Protein AF-A0A2V8KSZ9-F1 (afdb_monomer_lite)

Sequence (151 aa):
MDPINDILVIGLNSNFGSDEPITVEDTESLEKGAILIFNRTDSGNVKPRGVIRGPKSGIIRINQMQLYPQKKLIVGAMPGVIDSMEPDSAFLGVWSYDDNGDIPPKWKIPANDRTKLKKPFGVVLNPKNKEVIISDMRNQGVLVFSVPEVF

Foldseek 3Di:
DDPVQQKDKDWDALCVPHPDFDDPVPPVSQFRIWIFMDGNPDDDDDHGPAIETGDQQLGHDFQDWDADVVQQKIWTFRQDGDPDQFDQSGWIAMDGSPDHYHHYGPDIGTCDPVQVAGGWHDWDADVVQQWIWTDHPNVNDIGIDRDNVVD

Secondary structure (DSSP, 8-state):
-BTTTTEEEEEE-TTTT-SS---TT-TTTTT--EEEEEETT--SSPPPSEEEESGGGT-S--SEEEEEGGGTEEEEEE---SS-SS-TT-EEEEEETT--BS---SEEEESSTTT---SEEEEEEETTTTEEEEEETTTTEEEEEE-TTT-

Structure (mmCIF, N/CA/C/O backbone):
data_AF-A0A2V8KSZ9-F1
#
_entry.id   AF-A0A2V8KSZ9-F1
#
loop_
_atom_site.group_PDB
_atom_site.id
_atom_site.type_symbol
_atom_site.label_atom_id
_atom_site.label_alt_id
_atom_site.label_comp_id
_atom_site.label_asym_id
_atom_site.label_entity_id
_atom_site.label_seq_id
_atom_site.pdbx_PDB_ins_code
_atom_site.Cartn_x
_atom_site.Cartn_y
_atom_site.Cartn_z
_atom_site.occupancy
_atom_site.B_iso_or_equiv
_atom_site.auth_seq_id
_atom_site.auth_comp_id
_atom_site.auth_asym_id
_atom_site.auth_atom_id
_atom_site.pdbx_PDB_model_num
ATOM 1 N N . MET A 1 1 ? 1.531 0.888 13.132 1.00 87.12 1 MET A N 1
ATOM 2 C CA . MET A 1 1 ? 0.508 0.739 14.192 1.00 87.12 1 MET A CA 1
ATOM 3 C C . MET A 1 1 ? -0.339 1.998 14.205 1.00 87.12 1 MET A C 1
ATOM 5 O O . MET A 1 1 ? 0.214 3.063 13.961 1.00 87.12 1 MET A O 1
ATOM 9 N N . ASP A 1 2 ? -1.638 1.873 14.462 1.00 93.94 2 ASP A N 1
ATOM 10 C CA . ASP A 1 2 ? -2.568 2.996 14.592 1.00 93.94 2 ASP A CA 1
ATOM 11 C C . ASP A 1 2 ? -3.278 2.930 15.960 1.00 93.94 2 ASP A C 1
ATOM 13 O O . ASP A 1 2 ? -4.062 2.005 16.187 1.00 93.94 2 ASP A O 1
ATOM 17 N N . PRO A 1 3 ? -3.004 3.872 16.882 1.00 91.00 3 PRO A N 1
ATOM 18 C CA . PRO A 1 3 ? -3.635 3.897 18.197 1.00 91.00 3 PRO A CA 1
ATOM 19 C C . PRO A 1 3 ? -5.067 4.450 18.183 1.00 91.00 3 PRO A C 1
ATOM 21 O O . PRO A 1 3 ? -5.777 4.254 19.158 1.00 91.00 3 PRO A O 1
ATOM 24 N N . ILE A 1 4 ? -5.498 5.145 17.122 1.00 94.88 4 ILE A N 1
ATOM 25 C CA . ILE A 1 4 ? -6.837 5.755 17.042 1.00 94.88 4 ILE A CA 1
ATOM 26 C C . ILE A 1 4 ? -7.882 4.691 16.711 1.00 94.88 4 ILE A C 1
ATOM 28 O O . ILE A 1 4 ? -8.963 4.676 17.288 1.00 94.88 4 ILE A O 1
ATOM 32 N N . ASN A 1 5 ? -7.552 3.798 15.777 1.00 96.12 5 ASN A N 1
ATOM 33 C CA . ASN A 1 5 ? -8.435 2.709 15.360 1.00 96.12 5 ASN A CA 1
ATOM 34 C C . ASN A 1 5 ? -8.096 1.370 16.037 1.00 96.12 5 ASN A C 1
ATOM 36 O O . ASN A 1 5 ? -8.667 0.349 15.664 1.00 96.12 5 ASN A O 1
ATOM 40 N N . ASP A 1 6 ? -7.154 1.368 16.988 1.00 95.69 6 ASP A N 1
ATOM 41 C CA . ASP A 1 6 ? -6.653 0.182 17.691 1.00 95.69 6 ASP A CA 1
ATOM 42 C C . ASP A 1 6 ? -6.269 -0.975 16.764 1.00 95.69 6 ASP A C 1
ATOM 44 O O . ASP A 1 6 ? -6.604 -2.135 17.012 1.00 95.69 6 ASP A O 1
ATOM 48 N N . ILE A 1 7 ? -5.493 -0.680 15.715 1.00 96.44 7 ILE A N 1
ATOM 49 C CA . ILE A 1 7 ? -4.990 -1.712 14.805 1.00 96.44 7 ILE A CA 1
ATOM 50 C C . ILE A 1 7 ? -3.466 -1.786 14.718 1.00 96.44 7 ILE A C 1
ATOM 52 O O . ILE A 1 7 ? -2.719 -0.804 14.839 1.00 96.44 7 ILE A O 1
ATOM 56 N N . LEU A 1 8 ? -3.006 -2.994 14.418 1.00 96.38 8 LEU A N 1
ATOM 57 C CA . LEU A 1 8 ? -1.649 -3.301 14.006 1.00 96.38 8 LEU A CA 1
ATOM 58 C C . LEU A 1 8 ? -1.693 -3.898 12.600 1.00 96.38 8 LEU A C 1
ATOM 60 O O . LEU A 1 8 ? -2.446 -4.829 12.333 1.00 96.38 8 LEU A O 1
ATOM 64 N N . VAL A 1 9 ? -0.872 -3.354 11.706 1.00 97.44 9 VAL A N 1
ATOM 65 C CA . VAL A 1 9 ? -0.752 -3.820 10.324 1.00 97.44 9 VAL A CA 1
ATOM 66 C C . VAL A 1 9 ? 0.653 -4.360 10.126 1.00 97.44 9 VAL A C 1
ATOM 68 O O . VAL A 1 9 ? 1.621 -3.666 10.445 1.00 97.44 9 VAL A O 1
ATOM 71 N N . ILE A 1 10 ? 0.749 -5.578 9.604 1.00 95.62 10 ILE A N 1
ATOM 72 C CA . ILE A 1 10 ? 1.999 -6.292 9.351 1.00 95.62 10 ILE A CA 1
ATOM 73 C C . ILE A 1 10 ? 2.073 -6.635 7.867 1.00 95.62 10 ILE A C 1
ATOM 75 O O . ILE A 1 10 ? 1.103 -7.117 7.289 1.00 95.62 10 ILE A O 1
ATOM 79 N N . GLY A 1 11 ? 3.225 -6.378 7.254 1.00 93.75 11 GLY A N 1
ATOM 80 C CA . GLY A 1 11 ? 3.509 -6.787 5.884 1.00 93.75 11 GLY A CA 1
ATOM 81 C C . GLY A 1 11 ? 4.282 -8.098 5.881 1.00 93.75 11 GLY A C 1
ATOM 82 O O . GLY A 1 11 ? 5.235 -8.250 6.642 1.00 93.75 11 GLY A O 1
ATOM 83 N N . LEU A 1 12 ? 3.878 -9.027 5.024 1.00 90.44 12 LEU A N 1
ATOM 84 C CA . LEU A 1 12 ? 4.570 -10.280 4.760 1.00 90.44 12 LEU A CA 1
ATOM 85 C C . LEU A 1 12 ? 5.013 -10.304 3.302 1.00 90.44 12 LEU A C 1
ATOM 87 O O . LEU A 1 12 ? 4.223 -10.043 2.394 1.00 90.44 12 LEU A O 1
ATOM 91 N N . ASN A 1 13 ? 6.282 -10.630 3.090 1.00 88.44 13 ASN A N 1
ATOM 92 C CA . ASN A 1 13 ? 6.842 -10.820 1.760 1.00 88.44 13 ASN A CA 1
ATOM 93 C C . ASN A 1 13 ? 6.598 -12.256 1.289 1.00 88.44 13 ASN A C 1
ATOM 95 O O . ASN A 1 13 ? 6.487 -13.173 2.098 1.00 88.44 13 ASN A O 1
ATOM 99 N N . SER A 1 14 ? 6.542 -12.453 -0.023 1.00 76.88 14 SER A N 1
ATOM 100 C CA . SER A 1 14 ? 6.254 -13.752 -0.649 1.00 76.88 14 SER A CA 1
ATOM 101 C C . SER A 1 14 ? 7.245 -14.879 -0.315 1.0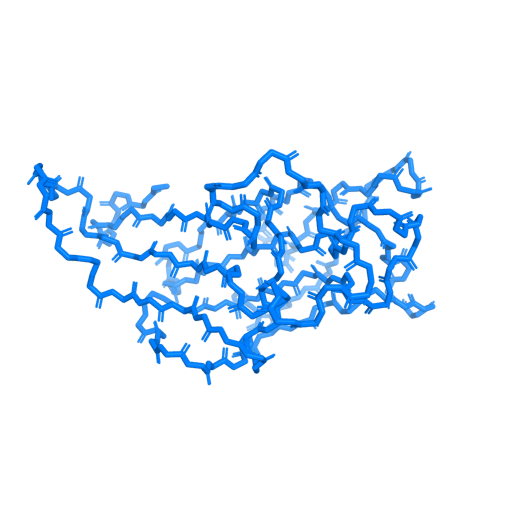0 76.88 14 SER A C 1
ATOM 103 O O . SER A 1 14 ? 6.869 -16.046 -0.381 1.00 76.88 14 SER A O 1
ATOM 105 N N . ASN A 1 15 ? 8.468 -14.554 0.111 1.00 68.94 15 ASN A N 1
ATOM 106 C CA . ASN A 1 15 ? 9.493 -15.500 0.569 1.00 68.94 15 ASN A CA 1
ATOM 107 C C . ASN A 1 15 ? 9.411 -15.807 2.071 1.00 68.94 15 ASN A C 1
ATOM 109 O O . ASN A 1 15 ? 10.364 -16.318 2.655 1.00 68.94 15 ASN A O 1
ATOM 113 N N . PHE A 1 16 ? 8.320 -15.448 2.749 1.00 58.22 16 PHE A N 1
ATOM 114 C CA . PHE A 1 16 ? 8.192 -15.722 4.176 1.00 58.22 16 PHE A CA 1
ATOM 115 C C . PHE A 1 16 ? 8.287 -17.235 4.445 1.00 58.22 16 PHE A C 1
ATOM 117 O O . PHE A 1 16 ? 7.399 -17.997 4.062 1.00 58.22 16 PHE A O 1
ATOM 124 N N . GLY A 1 17 ? 9.368 -17.657 5.110 1.00 54.47 17 GLY A N 1
ATOM 125 C CA . GLY A 1 17 ? 9.666 -19.064 5.401 1.00 54.47 17 GLY A CA 1
ATOM 126 C C . GLY A 1 17 ? 10.605 -19.764 4.408 1.00 54.47 17 GLY A C 1
ATOM 127 O O . GLY A 1 17 ? 10.841 -20.957 4.578 1.00 54.47 17 GLY A O 1
ATOM 128 N N . SER A 1 18 ? 11.150 -19.058 3.409 1.00 58.25 18 SER A N 1
ATOM 129 C CA . SER A 1 18 ? 12.193 -19.563 2.505 1.00 58.25 18 SER A CA 1
ATOM 130 C C . SER A 1 18 ? 13.386 -18.606 2.449 1.00 58.25 18 SER A C 1
ATOM 132 O O . SER A 1 18 ? 13.204 -17.402 2.274 1.00 58.25 18 SER A O 1
ATOM 134 N N . ASP A 1 19 ? 14.603 -19.146 2.525 1.00 61.50 19 ASP A N 1
ATOM 135 C CA . ASP A 1 19 ? 15.836 -18.359 2.355 1.00 61.50 19 ASP A CA 1
ATOM 136 C C . ASP A 1 19 ? 16.110 -18.000 0.882 1.00 61.50 19 ASP A C 1
ATOM 138 O O . ASP A 1 19 ? 16.942 -17.140 0.591 1.00 61.50 19 ASP A O 1
ATOM 142 N N . GLU A 1 20 ? 15.378 -18.617 -0.049 1.00 64.44 20 GLU A N 1
ATOM 143 C CA . GLU A 1 20 ? 15.493 -18.342 -1.478 1.00 64.44 20 GLU A CA 1
ATOM 144 C C . GLU A 1 20 ? 14.883 -16.970 -1.845 1.00 64.44 20 GLU A C 1
ATOM 146 O O . GLU A 1 20 ? 13.785 -16.615 -1.385 1.00 64.44 20 GLU A O 1
ATOM 151 N N . PRO A 1 21 ? 15.577 -16.164 -2.670 1.00 63.22 21 PRO A N 1
ATOM 152 C CA . PRO A 1 21 ? 15.040 -14.917 -3.197 1.00 63.22 21 PRO A CA 1
ATOM 153 C C . PRO A 1 21 ? 13.874 -15.181 -4.161 1.00 63.22 21 PRO A C 1
ATOM 155 O O . PRO A 1 21 ? 13.934 -16.090 -4.977 1.00 63.22 21 PRO A O 1
ATOM 158 N N . ILE A 1 22 ? 12.834 -14.338 -4.120 1.00 64.25 22 ILE A N 1
ATOM 159 C CA . ILE A 1 22 ? 11.733 -14.393 -5.100 1.00 64.25 22 ILE A CA 1
ATOM 160 C C . ILE A 1 22 ? 12.260 -13.979 -6.472 1.00 64.25 22 ILE A C 1
ATOM 162 O O . ILE A 1 22 ? 12.574 -12.796 -6.669 1.00 64.25 22 ILE A O 1
ATOM 166 N N . THR A 1 23 ? 12.309 -14.923 -7.406 1.00 64.94 23 THR A N 1
ATOM 167 C CA . THR A 1 23 ? 12.673 -14.657 -8.800 1.00 64.94 23 THR A CA 1
ATOM 168 C C . THR A 1 23 ? 11.434 -14.470 -9.676 1.00 64.94 23 THR A C 1
ATOM 170 O O . THR A 1 23 ? 10.314 -14.806 -9.286 1.00 64.94 23 THR A O 1
ATOM 173 N N . VAL A 1 24 ? 11.618 -13.923 -10.880 1.00 61.00 24 VAL A N 1
ATOM 174 C CA . VAL A 1 24 ? 10.534 -13.784 -11.877 1.00 61.00 24 VAL A CA 1
ATOM 175 C C . VAL A 1 24 ? 9.927 -15.141 -12.283 1.00 61.00 24 VAL A C 1
ATOM 177 O O . VAL A 1 24 ? 8.763 -15.191 -12.678 1.00 61.00 24 VAL A O 1
ATOM 180 N N . GLU A 1 25 ? 10.681 -16.238 -12.168 1.00 62.75 25 GLU A N 1
ATOM 181 C CA . GLU A 1 25 ? 10.242 -17.587 -12.555 1.00 62.75 25 GLU A CA 1
ATOM 182 C C . GLU A 1 25 ? 9.339 -18.248 -11.493 1.00 62.75 25 GLU A C 1
ATOM 184 O O . GLU A 1 25 ? 8.500 -19.089 -11.828 1.00 62.75 25 GLU A O 1
ATOM 189 N N . ASP A 1 26 ? 9.403 -17.794 -10.235 1.00 62.41 26 ASP A N 1
ATOM 190 C CA . ASP A 1 26 ? 8.637 -18.334 -9.104 1.00 62.41 26 ASP A CA 1
ATOM 191 C C . ASP A 1 26 ? 7.204 -17.788 -9.038 1.00 62.41 26 ASP A C 1
ATOM 193 O O . ASP A 1 26 ? 6.773 -17.199 -8.040 1.00 62.41 26 ASP A O 1
ATOM 197 N N . THR A 1 27 ? 6.433 -17.996 -10.102 1.00 56.16 27 THR A N 1
ATOM 198 C CA . THR A 1 27 ? 5.049 -17.502 -10.227 1.00 56.16 27 THR A CA 1
ATOM 199 C C . THR A 1 27 ? 4.118 -17.968 -9.100 1.00 56.16 27 THR A C 1
ATOM 201 O O . THR A 1 27 ? 3.306 -17.172 -8.635 1.00 56.16 27 THR A O 1
ATOM 204 N N . GLU A 1 28 ? 4.289 -19.184 -8.562 1.00 58.31 28 GLU A N 1
ATOM 205 C CA . GLU A 1 28 ? 3.542 -19.662 -7.379 1.00 58.31 28 GLU A CA 1
ATOM 206 C C . GLU A 1 28 ? 3.898 -18.911 -6.077 1.00 58.31 28 GLU A C 1
ATOM 208 O O . GLU A 1 28 ? 3.120 -18.895 -5.119 1.00 58.31 28 GLU A O 1
ATOM 213 N N . SER A 1 29 ? 5.081 -18.290 -6.002 1.00 57.69 29 SER A N 1
ATOM 214 C CA . SER A 1 29 ? 5.506 -17.495 -4.843 1.00 57.69 29 SER A CA 1
ATOM 215 C C . SER A 1 29 ? 4.969 -16.063 -4.892 1.00 57.69 29 SER A C 1
ATOM 217 O O . SER A 1 29 ? 4.681 -15.494 -3.840 1.00 57.69 29 SER A O 1
ATOM 219 N N . LEU A 1 30 ? 4.745 -15.504 -6.089 1.00 56.66 30 LEU A N 1
ATOM 220 C CA . LEU A 1 30 ? 4.278 -14.124 -6.294 1.00 56.66 30 LEU A CA 1
ATOM 221 C C . LEU A 1 30 ? 2.901 -13.843 -5.665 1.00 56.66 30 LEU A C 1
ATOM 223 O O . LEU A 1 30 ? 2.540 -12.684 -5.469 1.00 56.66 30 LEU A O 1
ATOM 227 N N . GLU A 1 31 ? 2.156 -14.885 -5.289 1.00 63.25 31 GLU A N 1
ATOM 228 C CA . GLU A 1 31 ? 0.852 -14.788 -4.622 1.00 63.25 31 GLU A CA 1
ATOM 229 C C . GLU A 1 31 ? 0.924 -14.827 -3.084 1.00 63.25 31 GLU A C 1
ATOM 231 O O . GLU A 1 31 ? -0.101 -14.699 -2.408 1.00 63.25 31 GLU A O 1
ATOM 236 N N . LYS A 1 32 ? 2.117 -15.024 -2.506 1.00 72.00 32 LYS A N 1
ATOM 237 C CA . LYS A 1 32 ? 2.289 -15.262 -1.061 1.00 72.00 32 LYS A CA 1
ATOM 238 C C . LYS A 1 32 ? 2.501 -13.997 -0.236 1.00 72.00 32 LYS A C 1
ATOM 240 O O . LYS A 1 32 ? 2.439 -14.065 0.993 1.00 72.00 32 LYS A O 1
ATOM 245 N N . GLY A 1 33 ? 2.757 -12.855 -0.873 1.00 89.50 33 GLY A N 1
ATOM 246 C CA . GLY A 1 33 ? 2.826 -11.591 -0.154 1.00 89.50 33 GLY A CA 1
ATOM 247 C C . GLY A 1 33 ? 1.461 -11.241 0.441 1.00 89.50 33 GLY A C 1
ATOM 248 O O . GLY A 1 33 ? 0.411 -11.517 -0.144 1.00 89.50 33 GLY A O 1
ATOM 249 N N . ALA A 1 34 ? 1.467 -10.668 1.640 1.00 94.44 34 ALA A N 1
ATOM 250 C CA . ALA A 1 34 ? 0.233 -10.365 2.346 1.00 94.44 34 ALA A CA 1
ATOM 251 C C . ALA A 1 34 ? 0.353 -9.125 3.227 1.00 94.44 34 ALA A C 1
ATOM 253 O O . ALA A 1 34 ? 1.417 -8.800 3.749 1.00 94.44 34 ALA A O 1
ATOM 254 N N . ILE A 1 35 ? -0.780 -8.472 3.454 1.00 97.06 35 ILE A N 1
ATOM 255 C CA . ILE A 1 35 ? -0.966 -7.535 4.556 1.00 97.06 35 ILE A CA 1
ATOM 256 C C . ILE A 1 35 ? -1.885 -8.206 5.572 1.00 97.06 35 ILE A C 1
ATOM 258 O O . ILE A 1 35 ? -3.008 -8.597 5.252 1.00 97.06 35 ILE A O 1
ATOM 262 N N . LEU A 1 36 ? -1.397 -8.340 6.801 1.00 96.69 36 LEU A N 1
ATOM 263 C CA . LEU A 1 36 ? -2.165 -8.837 7.933 1.00 96.69 36 LEU A CA 1
ATOM 264 C C . LEU A 1 36 ? -2.609 -7.669 8.803 1.00 96.69 36 LEU A C 1
ATOM 266 O O . LEU A 1 36 ? -1.817 -6.780 9.122 1.00 96.69 36 LEU A O 1
ATOM 270 N N . ILE A 1 37 ? -3.865 -7.707 9.224 1.00 97.88 37 ILE A N 1
ATOM 271 C CA . ILE A 1 37 ? -4.478 -6.698 10.078 1.00 97.88 37 ILE A CA 1
ATOM 272 C C . ILE A 1 37 ? -4.896 -7.392 11.371 1.00 97.88 37 ILE A C 1
ATOM 274 O O . ILE A 1 37 ? -5.645 -8.368 11.346 1.00 97.88 37 ILE A O 1
ATOM 278 N N . PHE A 1 38 ? -4.423 -6.875 12.496 1.00 97.69 38 PHE A N 1
ATOM 279 C CA . PHE A 1 38 ? -4.722 -7.334 13.852 1.00 97.69 38 PHE A CA 1
ATOM 280 C C . PHE A 1 38 ? -5.291 -6.180 14.672 1.00 97.69 38 PHE A C 1
ATOM 282 O O . PHE A 1 38 ? -5.091 -5.011 14.320 1.00 97.69 38 PHE A O 1
ATOM 289 N N . ASN A 1 39 ? -5.942 -6.481 15.796 1.00 96.81 39 ASN A N 1
ATOM 290 C CA . ASN A 1 39 ? -6.151 -5.442 16.796 1.00 96.81 39 ASN A CA 1
ATOM 291 C C . ASN A 1 39 ? -4.821 -5.155 17.498 1.00 96.81 39 ASN A C 1
ATOM 293 O O . ASN A 1 39 ? -3.996 -6.038 17.724 1.00 96.81 39 ASN A O 1
ATOM 297 N N . ARG A 1 40 ? -4.612 -3.898 17.874 1.00 95.44 40 ARG A N 1
ATOM 298 C CA . ARG A 1 40 ? -3.386 -3.423 18.527 1.00 95.44 40 ARG A CA 1
ATOM 299 C C . ARG A 1 40 ? -3.120 -4.110 19.869 1.00 95.44 40 ARG A C 1
ATOM 301 O O . ARG A 1 40 ? -1.970 -4.203 20.285 1.00 95.44 40 ARG A O 1
ATOM 308 N N . THR A 1 41 ? -4.183 -4.537 20.542 1.00 95.12 41 THR A N 1
ATOM 309 C CA . THR A 1 41 ? -4.159 -5.162 21.869 1.00 95.12 41 THR A CA 1
ATOM 310 C C . THR A 1 41 ? -4.275 -6.682 21.821 1.00 95.12 41 THR A C 1
ATOM 312 O O . THR A 1 41 ? -4.357 -7.309 22.876 1.00 95.12 41 THR A O 1
ATOM 315 N N . ASP A 1 42 ? -4.325 -7.281 20.629 1.00 95.56 42 ASP A N 1
ATOM 316 C CA . ASP A 1 42 ? -4.298 -8.733 20.520 1.00 95.56 42 ASP A CA 1
ATOM 317 C C . ASP A 1 42 ? -2.981 -9.280 21.099 1.00 95.56 42 ASP A C 1
ATOM 319 O O . ASP A 1 42 ? -1.923 -8.655 21.002 1.00 95.56 42 ASP A O 1
ATOM 323 N N . SER A 1 43 ? -3.040 -10.460 21.713 1.00 94.25 43 SER A N 1
ATOM 324 C CA . SER A 1 43 ? -1.878 -11.103 22.329 1.00 94.25 43 SER A CA 1
ATOM 325 C C . SER A 1 43 ? -1.906 -12.614 22.123 1.00 94.25 43 SER A C 1
ATOM 327 O O . SER A 1 43 ? -2.969 -13.229 22.061 1.00 94.25 43 SER A O 1
ATOM 329 N N . GLY A 1 44 ? -0.724 -13.223 22.017 1.00 93.12 44 GLY A N 1
ATOM 330 C CA . GLY A 1 44 ? -0.587 -14.653 21.746 1.00 93.12 44 GLY A CA 1
ATOM 331 C C . GLY A 1 44 ? -0.863 -15.021 20.283 1.00 93.12 44 GLY A C 1
ATOM 332 O O . GLY A 1 44 ? -0.661 -14.220 19.373 1.00 93.12 44 GLY A O 1
ATOM 333 N N . ASN A 1 45 ? -1.297 -16.262 20.057 1.00 93.69 45 ASN A N 1
ATOM 334 C CA . ASN A 1 45 ? -1.563 -16.807 18.724 1.00 93.69 45 ASN A CA 1
ATOM 335 C C . ASN A 1 45 ? -3.007 -16.518 18.280 1.00 93.69 45 ASN A C 1
ATOM 337 O O . ASN A 1 45 ? -3.858 -17.410 18.250 1.00 93.69 45 ASN A O 1
ATOM 341 N N . VAL A 1 46 ? -3.294 -15.250 17.991 1.00 96.06 46 VAL A N 1
ATOM 342 C CA . VAL A 1 46 ? -4.595 -14.829 17.460 1.00 96.06 46 VAL A CA 1
ATOM 343 C C . VAL A 1 46 ? -4.615 -14.877 15.935 1.00 96.06 46 VAL A C 1
ATOM 345 O O . VAL A 1 46 ? -3.604 -14.664 15.265 1.00 96.06 46 VAL A O 1
ATOM 348 N N . LYS A 1 47 ? -5.794 -15.121 15.363 1.00 95.00 47 LYS A N 1
ATOM 349 C CA . LYS A 1 47 ? -5.988 -14.977 13.918 1.00 95.00 47 LYS A CA 1
ATOM 350 C C . LYS A 1 47 ? -6.050 -13.484 13.560 1.00 95.00 47 LYS A C 1
ATOM 352 O O . LYS A 1 47 ? -6.681 -12.736 14.307 1.00 95.00 47 LYS A O 1
ATOM 357 N N . PRO A 1 48 ? -5.471 -13.048 12.424 1.00 96.44 48 PRO A N 1
ATOM 358 C CA . PRO A 1 48 ? -5.686 -11.695 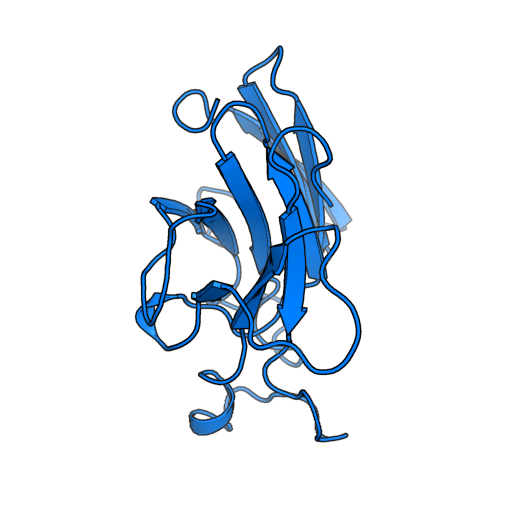11.923 1.00 96.44 48 PRO A CA 1
ATOM 359 C C . PRO A 1 48 ? -7.182 -11.439 11.714 1.00 96.44 48 PRO A C 1
ATOM 361 O O . PRO A 1 48 ? -7.905 -12.322 11.246 1.00 96.44 48 PRO A O 1
ATOM 364 N N . ARG A 1 49 ? -7.641 -10.220 12.004 1.00 95.88 49 ARG A N 1
ATOM 365 C CA . ARG A 1 49 ? -9.012 -9.790 11.683 1.00 95.88 49 ARG A CA 1
ATOM 366 C C . ARG A 1 49 ? -9.219 -9.554 10.186 1.00 95.88 49 ARG A C 1
ATOM 368 O O . ARG A 1 49 ? -10.352 -9.606 9.722 1.00 95.88 49 ARG A O 1
ATOM 375 N N . GLY A 1 50 ? -8.140 -9.291 9.449 1.00 96.31 50 GLY A N 1
ATOM 376 C CA . GLY A 1 50 ? -8.150 -9.109 8.001 1.00 96.31 50 GLY A CA 1
ATOM 377 C C . GLY A 1 50 ? -6.845 -9.589 7.377 1.00 96.31 50 GLY A C 1
ATOM 378 O O . GLY A 1 50 ? -5.772 -9.433 7.966 1.00 96.31 50 GLY A O 1
ATOM 379 N N . VAL A 1 51 ? -6.944 -10.197 6.196 1.00 97.12 51 VAL A N 1
ATOM 380 C CA . VAL A 1 51 ? -5.800 -10.680 5.418 1.00 97.12 51 VAL A CA 1
ATOM 381 C C . VAL A 1 51 ? -5.987 -10.258 3.970 1.00 97.12 51 VAL A C 1
ATOM 383 O O . VAL A 1 51 ? -6.856 -10.788 3.286 1.00 97.12 51 VAL A O 1
ATOM 386 N N . ILE A 1 52 ? -5.156 -9.340 3.488 1.00 97.44 52 ILE A N 1
ATOM 387 C CA . ILE A 1 52 ? -5.128 -8.929 2.080 1.00 97.44 52 ILE A CA 1
ATOM 388 C C . ILE A 1 52 ? -4.004 -9.703 1.403 1.00 97.44 52 ILE A C 1
ATOM 390 O O . ILE A 1 52 ? -2.843 -9.537 1.777 1.00 97.44 52 ILE A O 1
ATOM 394 N N . ARG A 1 53 ? -4.339 -10.573 0.450 1.00 93.81 53 ARG A N 1
ATOM 395 C CA . ARG A 1 53 ? -3.369 -11.419 -0.264 1.00 93.81 53 ARG A CA 1
ATOM 396 C C . ARG A 1 53 ? -3.952 -11.948 -1.565 1.00 93.81 53 ARG A C 1
ATOM 398 O O . ARG A 1 53 ? -5.166 -12.084 -1.667 1.00 93.81 53 ARG A O 1
ATOM 405 N N . GLY A 1 54 ? -3.085 -12.363 -2.480 1.00 90.12 54 GLY A N 1
ATOM 406 C CA . GLY A 1 54 ? -3.466 -12.977 -3.750 1.00 90.12 54 GLY A CA 1
ATOM 407 C C . GLY A 1 54 ? -3.192 -12.083 -4.963 1.00 90.12 54 GLY A C 1
ATOM 408 O O . GLY A 1 54 ? -2.763 -10.931 -4.805 1.00 90.12 54 GLY A O 1
ATOM 409 N N . PRO A 1 55 ? -3.412 -12.602 -6.182 1.00 89.50 55 PRO A N 1
ATOM 410 C CA . PRO A 1 55 ? -2.983 -11.960 -7.425 1.00 89.50 55 PRO A CA 1
ATOM 411 C C . PRO A 1 55 ? -3.520 -10.546 -7.640 1.00 89.50 55 PRO A C 1
ATOM 413 O O . PRO A 1 55 ? -2.782 -9.662 -8.076 1.00 89.50 55 PRO A O 1
ATOM 416 N N . LYS A 1 56 ? -4.795 -10.293 -7.320 1.00 93.69 56 LYS A N 1
ATOM 417 C CA . LYS A 1 56 ? -5.420 -8.976 -7.505 1.00 93.69 56 LYS A CA 1
ATOM 418 C C . LYS A 1 56 ? -4.848 -7.947 -6.551 1.00 93.69 56 LYS A C 1
ATOM 420 O O . LYS A 1 56 ? -4.777 -6.778 -6.923 1.00 93.69 56 LYS A O 1
ATOM 425 N N . SER A 1 57 ? -4.419 -8.362 -5.358 1.00 94.50 57 SER A N 1
ATOM 426 C CA . SER A 1 57 ? -3.742 -7.459 -4.423 1.00 94.50 57 SER A CA 1
ATOM 427 C C . SER A 1 57 ? -2.427 -6.920 -4.994 1.00 94.50 57 SER A C 1
ATOM 429 O O . SER A 1 57 ? -2.058 -5.783 -4.716 1.00 94.50 57 SER A O 1
ATOM 431 N N . GLY A 1 58 ? -1.725 -7.702 -5.822 1.00 91.69 58 GLY A N 1
ATOM 432 C CA . GLY A 1 58 ? -0.404 -7.346 -6.345 1.00 91.69 58 GLY A CA 1
ATOM 433 C C . GLY A 1 58 ? 0.690 -7.289 -5.271 1.00 91.69 58 GLY A C 1
ATOM 434 O O . GLY A 1 58 ? 1.774 -6.761 -5.525 1.00 91.69 58 GLY A O 1
ATOM 435 N N 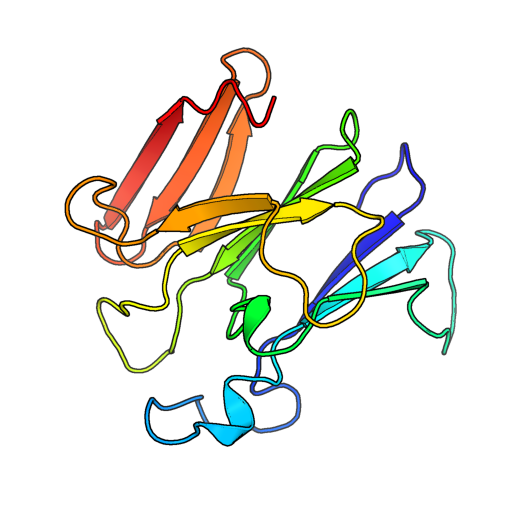. ILE A 1 59 ? 0.420 -7.790 -4.062 1.00 92.94 59 ILE A N 1
ATOM 436 C CA . ILE A 1 59 ? 1.374 -7.793 -2.956 1.00 92.94 59 ILE A CA 1
ATOM 437 C C . ILE A 1 59 ? 2.349 -8.950 -3.166 1.00 92.94 59 ILE A C 1
ATOM 439 O O . ILE A 1 59 ? 2.060 -10.095 -2.843 1.00 92.94 59 ILE A O 1
ATOM 443 N N . ILE A 1 60 ? 3.531 -8.629 -3.683 1.00 89.94 60 ILE A N 1
ATOM 444 C CA . ILE A 1 60 ? 4.646 -9.580 -3.796 1.00 89.94 60 ILE A CA 1
ATOM 445 C C . ILE A 1 60 ? 5.621 -9.341 -2.646 1.00 89.94 60 ILE A C 1
ATOM 447 O O . ILE A 1 60 ? 6.004 -10.253 -1.915 1.00 89.94 60 ILE A O 1
ATOM 451 N N . ARG A 1 61 ? 6.023 -8.085 -2.470 1.00 91.25 61 ARG A N 1
ATOM 452 C CA . ARG A 1 61 ? 7.007 -7.655 -1.484 1.00 91.25 61 ARG A CA 1
ATOM 453 C C . ARG A 1 61 ? 6.662 -6.252 -1.027 1.00 91.25 61 ARG A C 1
ATOM 455 O O . ARG A 1 61 ? 6.222 -5.440 -1.834 1.00 91.25 61 ARG A O 1
ATOM 462 N N . ILE A 1 62 ? 6.903 -5.978 0.244 1.00 93.69 62 ILE A N 1
ATOM 463 C CA . ILE A 1 62 ? 6.626 -4.716 0.911 1.00 93.69 62 ILE A CA 1
ATOM 464 C C . ILE A 1 62 ? 7.936 -4.252 1.549 1.00 93.69 62 ILE A C 1
ATOM 466 O O . ILE A 1 62 ? 8.517 -4.970 2.361 1.00 93.69 62 ILE A O 1
ATOM 470 N N . ASN A 1 63 ? 8.418 -3.063 1.182 1.00 94.44 63 ASN A N 1
ATOM 471 C CA . ASN A 1 63 ? 9.579 -2.461 1.851 1.00 94.44 63 ASN A CA 1
ATOM 472 C C . ASN A 1 63 ? 9.142 -1.694 3.106 1.00 94.44 63 ASN A C 1
ATOM 474 O O . ASN A 1 63 ? 9.610 -1.964 4.207 1.00 94.44 63 ASN A O 1
ATOM 478 N N . GLN A 1 64 ? 8.214 -0.751 2.940 1.00 96.38 64 GLN A N 1
ATOM 479 C CA . GLN A 1 64 ? 7.696 0.080 4.023 1.00 96.38 64 GLN A CA 1
ATOM 480 C C . GLN A 1 64 ? 6.197 0.316 3.842 1.00 96.38 64 GLN A C 1
ATOM 482 O O . GLN A 1 64 ? 5.685 0.338 2.722 1.00 96.38 64 GLN A O 1
ATOM 487 N N . MET A 1 65 ? 5.500 0.542 4.955 1.00 96.88 65 MET A N 1
ATOM 488 C CA . MET A 1 65 ? 4.110 0.989 4.959 1.00 96.88 65 MET A CA 1
ATOM 489 C C . MET A 1 65 ? 3.916 2.201 5.866 1.00 96.88 65 MET A C 1
ATOM 491 O O . MET A 1 65 ? 4.671 2.417 6.816 1.00 96.88 65 MET A O 1
ATOM 495 N N . GLN A 1 66 ? 2.870 2.969 5.584 1.00 97.38 66 GLN A N 1
ATOM 496 C CA . GLN A 1 66 ? 2.318 4.009 6.443 1.00 97.38 66 GLN A CA 1
ATOM 497 C C . GLN A 1 66 ? 0.823 3.795 6.607 1.00 97.38 66 GLN A C 1
ATOM 499 O O . GLN A 1 66 ? 0.161 3.230 5.738 1.00 97.38 66 GLN A O 1
ATOM 504 N N . LEU A 1 67 ? 0.297 4.263 7.730 1.00 97.25 67 LEU A N 1
ATOM 505 C CA . LEU A 1 67 ? -1.129 4.237 8.010 1.00 97.25 67 LEU A CA 1
ATOM 506 C C . LEU A 1 67 ? -1.665 5.664 7.964 1.00 97.25 67 LEU A C 1
ATOM 508 O O . LEU A 1 67 ? -0.989 6.590 8.413 1.00 97.25 67 LEU A O 1
ATOM 512 N N . TYR A 1 68 ? -2.880 5.831 7.451 1.00 96.88 68 TYR A N 1
ATOM 513 C CA . TYR A 1 68 ? -3.625 7.083 7.530 1.00 96.88 68 TYR A C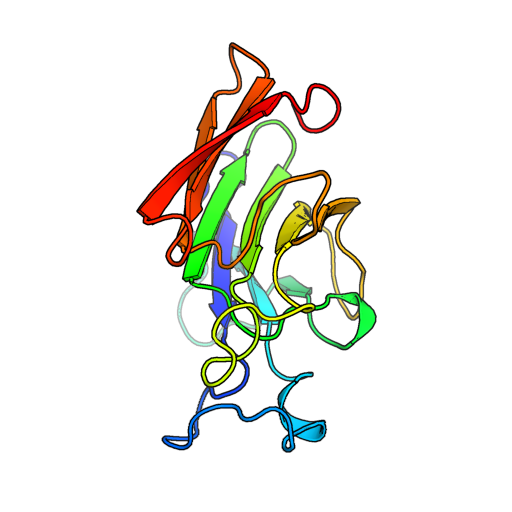A 1
ATOM 514 C C . TYR A 1 68 ? -4.906 6.858 8.348 1.00 96.88 68 TYR A C 1
ATOM 516 O O . TYR A 1 68 ? -5.938 6.472 7.785 1.00 96.88 68 TYR A O 1
ATOM 524 N N . PRO A 1 69 ? -4.846 7.063 9.679 1.00 96.19 69 PRO A N 1
ATOM 525 C CA . PRO A 1 69 ? -5.924 6.709 10.602 1.00 96.19 69 PRO A CA 1
ATOM 526 C C . PRO A 1 69 ? -7.274 7.350 10.290 1.00 96.19 69 PRO A C 1
ATOM 528 O O . PRO A 1 69 ? -8.308 6.700 10.425 1.00 96.19 69 PRO A O 1
ATOM 531 N N . GLN A 1 70 ? -7.278 8.610 9.846 1.00 94.75 70 GLN A N 1
ATOM 532 C CA . GLN A 1 70 ? -8.494 9.403 9.638 1.00 94.75 70 GLN A CA 1
ATOM 533 C C . GLN A 1 70 ? -9.419 8.787 8.582 1.00 94.75 70 GLN A C 1
ATOM 535 O O . GLN A 1 70 ? -10.637 8.884 8.704 1.00 94.75 70 GLN A O 1
ATOM 540 N N . LYS A 1 71 ? -8.846 8.122 7.572 1.00 95.44 71 LYS A N 1
ATOM 541 C CA . LYS A 1 71 ? -9.591 7.401 6.529 1.00 95.44 71 LYS A CA 1
ATOM 542 C C . LYS A 1 71 ? -9.407 5.887 6.581 1.00 95.44 71 LYS A C 1
ATOM 544 O O . LYS A 1 71 ? -9.847 5.196 5.666 1.00 95.44 71 LYS A O 1
ATOM 549 N N . LYS A 1 72 ? -8.766 5.366 7.631 1.00 97.00 72 LYS A N 1
ATOM 550 C CA . LYS A 1 72 ? -8.497 3.932 7.797 1.00 97.00 72 LYS A CA 1
ATOM 551 C C . LYS A 1 72 ? -7.773 3.321 6.592 1.00 97.00 72 LYS A C 1
ATOM 553 O O . LYS A 1 72 ? -8.205 2.293 6.065 1.00 97.00 72 LYS A O 1
ATOM 558 N N . LEU A 1 73 ? -6.716 3.988 6.117 1.00 97.50 73 LEU A N 1
ATOM 559 C CA . LEU A 1 73 ? -5.959 3.559 4.936 1.00 97.50 73 LEU A CA 1
ATOM 560 C C . LEU A 1 73 ? -4.586 2.993 5.293 1.00 97.50 73 LEU A C 1
ATOM 562 O O . LEU A 1 73 ? -3.917 3.460 6.215 1.00 97.50 73 LEU A O 1
ATOM 566 N N . ILE A 1 74 ? -4.154 2.024 4.494 1.00 98.06 74 ILE A N 1
ATOM 567 C CA . ILE A 1 74 ? -2.835 1.394 4.516 1.00 98.06 74 ILE A CA 1
ATOM 568 C C . ILE A 1 74 ? -2.143 1.777 3.215 1.00 98.06 74 ILE A C 1
ATOM 570 O O . ILE A 1 74 ? -2.642 1.451 2.144 1.00 98.06 74 ILE A O 1
ATOM 574 N N . VAL A 1 75 ? -1.002 2.452 3.297 1.00 98.00 75 VAL A N 1
ATOM 575 C CA . VAL A 1 75 ? -0.213 2.891 2.142 1.00 98.00 75 VAL A CA 1
ATOM 576 C C . VAL A 1 75 ? 1.095 2.110 2.127 1.00 98.00 75 VAL A C 1
ATOM 578 O O . VAL A 1 75 ? 1.892 2.242 3.051 1.00 98.00 75 VAL A O 1
ATOM 581 N N . GLY A 1 76 ? 1.320 1.290 1.102 1.00 97.50 76 GLY A N 1
ATOM 582 C CA . GLY A 1 76 ? 2.468 0.386 1.015 1.00 97.50 76 GLY A CA 1
ATOM 583 C C . GLY A 1 76 ? 3.361 0.643 -0.195 1.00 97.50 76 GLY A C 1
ATOM 584 O O . GLY A 1 76 ? 2.878 0.770 -1.320 1.00 97.50 76 GLY A O 1
ATOM 585 N N . ALA A 1 77 ? 4.672 0.678 0.045 1.00 97.56 77 ALA A N 1
ATOM 586 C CA . ALA A 1 77 ? 5.712 0.711 -0.976 1.00 97.56 77 ALA A CA 1
ATOM 587 C C . ALA A 1 77 ? 6.018 -0.713 -1.462 1.00 97.56 77 ALA A C 1
ATOM 589 O O . ALA A 1 77 ? 6.620 -1.506 -0.730 1.00 97.56 77 ALA A O 1
ATOM 590 N N . MET A 1 78 ? 5.613 -1.015 -2.699 1.00 96.12 78 MET A N 1
ATOM 591 C CA . MET A 1 78 ? 5.774 -2.320 -3.341 1.00 96.12 78 MET A CA 1
ATOM 592 C C . MET A 1 78 ? 6.942 -2.257 -4.334 1.00 96.12 78 MET A C 1
ATOM 594 O O . MET A 1 78 ? 6.770 -1.783 -5.457 1.00 96.12 78 MET A O 1
ATOM 598 N N . PRO A 1 79 ? 8.154 -2.696 -3.960 1.00 94.19 79 PRO A N 1
ATOM 599 C CA . PRO A 1 79 ? 9.331 -2.645 -4.829 1.00 94.19 79 PRO A CA 1
ATOM 600 C C . PRO A 1 79 ? 9.362 -3.721 -5.923 1.00 94.19 79 PRO A C 1
ATOM 602 O O . PRO A 1 79 ? 10.373 -3.828 -6.611 1.00 94.19 79 PRO A O 1
ATOM 605 N N . GLY A 1 80 ? 8.334 -4.565 -6.030 1.00 90.62 80 GLY A N 1
ATOM 606 C CA . GLY A 1 80 ? 8.338 -5.727 -6.916 1.00 90.62 80 GLY A CA 1
ATOM 607 C C . GLY A 1 80 ? 9.393 -6.780 -6.552 1.00 90.62 80 GLY A C 1
ATOM 608 O O . GLY A 1 80 ? 9.909 -6.824 -5.423 1.00 90.62 80 GLY A O 1
ATOM 609 N N . VAL A 1 81 ? 9.702 -7.633 -7.529 1.00 85.75 81 VAL A N 1
ATOM 610 C CA . VAL A 1 81 ? 10.674 -8.731 -7.410 1.00 85.75 81 VAL A CA 1
ATOM 611 C C . VAL A 1 81 ? 12.092 -8.227 -7.092 1.00 85.75 81 VAL A C 1
ATOM 613 O O . VAL A 1 81 ? 12.447 -7.059 -7.322 1.00 85.75 81 VAL A O 1
ATOM 616 N N . ILE A 1 82 ? 12.898 -9.069 -6.443 1.00 80.62 82 ILE A N 1
ATOM 617 C CA . ILE A 1 82 ? 14.202 -8.646 -5.910 1.00 80.62 82 ILE A CA 1
ATOM 618 C C . ILE A 1 82 ? 15.265 -8.531 -7.009 1.00 80.62 82 ILE A C 1
ATOM 620 O O . ILE A 1 82 ? 16.006 -7.544 -7.017 1.00 80.62 82 ILE A O 1
ATOM 624 N N . ASP A 1 83 ? 15.260 -9.476 -7.946 1.00 81.50 83 ASP A N 1
ATOM 625 C CA . ASP A 1 83 ? 16.198 -9.668 -9.058 1.00 81.50 83 ASP A CA 1
ATOM 626 C C . ASP A 1 83 ? 16.061 -8.621 -10.175 1.00 81.50 83 ASP A C 1
ATOM 628 O O . ASP A 1 83 ? 17.054 -8.224 -10.783 1.00 81.50 83 ASP A O 1
ATOM 632 N N . SER A 1 84 ? 14.859 -8.089 -10.402 1.00 86.31 84 SER A N 1
ATOM 633 C CA . SER A 1 84 ? 14.656 -7.030 -11.391 1.00 86.31 84 SER A CA 1
ATOM 634 C C . SER A 1 84 ? 15.141 -5.671 -10.886 1.00 86.31 84 SER A C 1
ATOM 636 O O . SER A 1 84 ? 14.787 -5.210 -9.793 1.00 86.31 84 SER A O 1
ATOM 638 N N . MET A 1 85 ? 15.943 -4.973 -11.693 1.00 87.56 85 MET A N 1
ATOM 639 C CA . MET A 1 85 ? 16.379 -3.619 -11.360 1.00 87.56 85 MET A CA 1
ATOM 640 C C . MET A 1 85 ? 15.212 -2.632 -11.366 1.00 87.56 85 MET A C 1
ATOM 642 O O . MET A 1 85 ? 15.067 -1.901 -10.388 1.00 87.56 85 MET A O 1
ATOM 646 N N . GLU A 1 86 ? 14.370 -2.663 -12.394 1.00 92.06 86 GLU A N 1
ATOM 647 C CA . GLU A 1 86 ? 13.201 -1.794 -12.573 1.00 92.06 86 GLU A CA 1
ATOM 648 C C . GLU A 1 86 ? 11.969 -2.674 -12.847 1.00 92.06 86 GLU A C 1
ATOM 650 O O . GLU A 1 86 ? 11.607 -2.886 -14.000 1.00 92.06 86 GLU A O 1
ATOM 655 N N . PRO A 1 87 ? 11.373 -3.286 -11.807 1.00 89.69 87 PRO A N 1
ATOM 656 C CA . PRO A 1 87 ? 10.285 -4.236 -12.003 1.00 89.69 87 PRO A CA 1
ATOM 657 C C . PRO A 1 87 ? 8.985 -3.544 -12.415 1.00 89.69 87 PRO A C 1
ATOM 659 O O . PRO A 1 87 ? 8.492 -2.678 -11.694 1.00 89.69 87 PRO A O 1
ATOM 662 N N . ASP A 1 88 ? 8.344 -4.032 -13.479 1.00 88.75 88 ASP A N 1
ATOM 663 C CA . ASP A 1 88 ? 7.002 -3.590 -13.903 1.00 88.75 88 ASP A CA 1
ATOM 664 C C . ASP A 1 88 ? 5.932 -3.812 -12.819 1.00 88.75 88 ASP A C 1
ATOM 666 O O . ASP A 1 88 ? 4.895 -3.146 -12.771 1.00 88.75 88 ASP A O 1
ATOM 670 N N . SER A 1 89 ? 6.191 -4.754 -11.910 1.00 89.12 89 SER A N 1
ATOM 671 C CA . SER A 1 89 ? 5.339 -5.050 -10.763 1.00 89.12 89 SER A CA 1
ATOM 672 C C . SER A 1 89 ? 5.537 -4.082 -9.588 1.00 89.12 89 SER A C 1
ATOM 674 O O . SER A 1 89 ? 4.926 -4.294 -8.541 1.00 89.12 89 SER A O 1
ATOM 676 N N . ALA A 1 90 ? 6.400 -3.063 -9.699 1.00 95.12 90 ALA A N 1
ATOM 677 C CA . ALA A 1 90 ? 6.560 -2.046 -8.665 1.00 95.12 90 ALA A CA 1
ATOM 678 C C . ALA A 1 90 ? 5.419 -1.024 -8.683 1.00 95.12 90 ALA A C 1
ATOM 680 O O . ALA A 1 90 ? 4.930 -0.595 -9.730 1.00 95.12 90 ALA A O 1
ATOM 681 N N . PHE A 1 91 ? 4.983 -0.610 -7.496 1.00 97.31 91 PHE A N 1
ATOM 682 C CA . PHE A 1 91 ? 3.974 0.432 -7.326 1.00 97.31 91 PHE A CA 1
ATOM 683 C C . PHE A 1 91 ? 3.918 0.932 -5.879 1.00 97.31 91 PHE A C 1
ATOM 685 O O . PHE A 1 91 ? 4.439 0.312 -4.955 1.00 97.31 91 PHE A O 1
ATOM 692 N N . LEU A 1 92 ? 3.227 2.047 -5.666 1.00 97.75 92 LEU A N 1
ATOM 693 C CA . LEU A 1 92 ? 2.630 2.361 -4.372 1.00 97.75 92 LEU A CA 1
ATOM 694 C C . LEU A 1 92 ? 1.175 1.894 -4.380 1.00 97.75 92 LEU A C 1
ATOM 696 O O . LEU A 1 92 ? 0.424 2.274 -5.281 1.00 97.75 92 LEU A O 1
ATOM 700 N N . GLY A 1 93 ? 0.778 1.086 -3.402 1.00 97.38 93 GLY A N 1
ATOM 701 C CA . GLY A 1 93 ? -0.599 0.620 -3.247 1.00 97.38 93 GLY A CA 1
ATOM 702 C C . GLY A 1 93 ? -1.267 1.211 -2.013 1.00 97.38 93 GLY A C 1
ATOM 703 O O . GLY A 1 93 ? -0.609 1.428 -0.993 1.00 97.38 93 GLY A O 1
ATOM 704 N N . VAL A 1 94 ? -2.572 1.461 -2.106 1.00 97.88 94 VAL A N 1
ATOM 705 C CA . VAL A 1 94 ? -3.399 1.922 -0.988 1.00 97.88 94 VAL A CA 1
ATOM 706 C C . VAL A 1 94 ? -4.576 0.975 -0.781 1.00 97.88 94 VAL A C 1
ATOM 708 O O . VAL A 1 94 ? -5.378 0.780 -1.691 1.00 97.88 94 VAL A O 1
ATOM 711 N N . TRP A 1 95 ? -4.708 0.437 0.426 1.00 98.12 95 TRP A N 1
ATOM 712 C CA . TRP A 1 95 ? -5.823 -0.404 0.876 1.00 98.12 95 TRP A CA 1
ATOM 713 C C . TRP A 1 95 ? -6.506 0.230 2.086 1.00 98.12 95 TRP A C 1
ATOM 715 O O . TRP A 1 95 ? -6.068 1.267 2.583 1.00 98.12 95 TRP A O 1
ATOM 725 N N . SER A 1 96 ? -7.576 -0.384 2.576 1.00 97.44 96 SER A N 1
ATOM 726 C CA . SER A 1 96 ? -8.254 -0.002 3.813 1.00 97.44 96 SER A CA 1
ATOM 727 C C . SER A 1 96 ? -8.138 -1.073 4.893 1.00 97.44 96 SER A C 1
ATOM 729 O O . SER A 1 96 ? -7.854 -2.234 4.617 1.00 97.44 96 SER A O 1
ATOM 731 N N . TYR A 1 97 ? -8.382 -0.671 6.139 1.00 97.06 97 TYR A N 1
ATOM 732 C CA . TYR A 1 97 ? -8.388 -1.552 7.308 1.00 97.06 97 TYR A CA 1
ATOM 733 C C . TYR A 1 97 ? -9.467 -2.642 7.248 1.00 97.06 97 TYR A C 1
ATOM 735 O O . TYR A 1 97 ? -9.349 -3.652 7.940 1.00 97.06 97 TYR A O 1
ATOM 743 N N . ASP A 1 98 ? -10.511 -2.421 6.448 1.00 96.75 98 ASP A N 1
ATOM 744 C CA . ASP A 1 98 ? -11.642 -3.338 6.297 1.00 96.75 98 ASP A CA 1
ATOM 745 C C . ASP A 1 98 ? -11.514 -4.241 5.050 1.00 96.75 98 ASP A C 1
ATOM 747 O O . ASP A 1 98 ? -12.370 -5.097 4.822 1.00 96.75 98 ASP A O 1
ATOM 751 N N . ASP A 1 99 ? -10.459 -4.079 4.238 1.00 97.69 99 ASP A N 1
ATOM 752 C CA . ASP A 1 99 ? -10.229 -4.936 3.070 1.00 97.69 99 ASP A CA 1
ATOM 753 C C . ASP A 1 99 ? -9.777 -6.345 3.516 1.00 97.69 99 ASP A C 1
ATOM 755 O O . ASP A 1 99 ? -8.970 -6.509 4.435 1.00 97.69 99 ASP A O 1
ATOM 759 N N . ASN A 1 100 ? -10.300 -7.385 2.857 1.00 97.56 100 ASN A N 1
ATOM 760 C CA . ASN A 1 100 ? -10.019 -8.783 3.188 1.00 97.56 100 ASN A CA 1
ATOM 761 C C . ASN A 1 100 ? -10.123 -9.685 1.947 1.00 97.56 100 ASN A C 1
ATOM 763 O O . ASN A 1 100 ? -11.074 -9.579 1.175 1.00 97.56 100 ASN A O 1
ATOM 767 N N . GLY A 1 101 ? -9.177 -10.607 1.787 1.00 95.75 101 GLY A N 1
ATOM 768 C CA . GLY A 1 101 ? -9.062 -11.518 0.651 1.00 95.75 101 GLY A CA 1
ATOM 769 C C . GLY A 1 101 ? -8.218 -10.971 -0.505 1.00 95.75 101 GLY A C 1
ATOM 770 O O . GLY A 1 101 ? -7.344 -10.121 -0.323 1.00 95.75 101 GLY A O 1
ATOM 771 N N . ASP A 1 102 ? -8.490 -11.491 -1.703 1.00 95.50 102 ASP A N 1
ATOM 772 C CA . ASP A 1 102 ? -7.821 -11.108 -2.949 1.00 95.50 102 ASP A CA 1
ATOM 773 C C . ASP A 1 102 ? -8.474 -9.866 -3.566 1.00 95.50 102 ASP A C 1
ATOM 775 O O . ASP A 1 102 ? -9.330 -9.949 -4.452 1.00 95.50 102 ASP A O 1
ATOM 779 N N . ILE A 1 103 ? -8.112 -8.700 -3.025 1.00 96.38 103 ILE A N 1
ATOM 780 C CA . ILE A 1 103 ? -8.694 -7.403 -3.385 1.00 96.38 103 ILE A CA 1
ATOM 781 C C . ILE A 1 103 ? -7.602 -6.456 -3.907 1.00 96.38 103 ILE A C 1
ATOM 783 O O . ILE A 1 103 ? -6.558 -6.314 -3.261 1.00 96.38 103 ILE A O 1
ATOM 787 N N . PRO A 1 104 ? -7.826 -5.780 -5.053 1.00 96.94 104 PRO A N 1
ATOM 788 C CA . PRO A 1 104 ? -6.883 -4.802 -5.579 1.00 96.94 104 PRO A CA 1
ATOM 789 C C . PRO A 1 104 ? -6.785 -3.551 -4.699 1.00 96.94 104 PRO A C 1
ATOM 791 O O . PRO A 1 104 ? -7.736 -3.216 -3.990 1.00 96.94 104 PRO A O 1
ATOM 794 N N . PRO A 1 105 ? -5.661 -2.816 -4.757 1.00 97.31 105 PRO A N 1
ATOM 795 C CA . PRO A 1 105 ? -5.552 -1.547 -4.054 1.00 97.31 105 PRO A CA 1
ATOM 796 C C . PRO A 1 105 ? -6.618 -0.561 -4.551 1.00 97.31 105 PRO A C 1
ATOM 798 O O . PRO A 1 105 ? -6.850 -0.430 -5.754 1.00 97.31 105 PRO A O 1
ATOM 801 N N . LYS A 1 106 ? -7.228 0.178 -3.621 1.00 96.44 106 LYS A N 1
ATOM 802 C CA . LYS A 1 106 ? -8.183 1.260 -3.909 1.00 96.44 106 LYS A CA 1
ATOM 803 C C . LYS A 1 106 ? -7.537 2.382 -4.722 1.00 96.44 106 LYS A C 1
ATOM 805 O O . LYS A 1 106 ? -8.188 2.970 -5.580 1.00 96.44 106 LYS A O 1
ATOM 810 N N . TRP A 1 107 ? -6.252 2.645 -4.473 1.00 96.56 107 TRP A N 1
ATOM 811 C CA . TRP A 1 107 ? -5.437 3.560 -5.272 1.00 96.56 107 TRP A CA 1
ATOM 812 C C . TRP A 1 107 ? -4.063 2.968 -5.551 1.00 96.56 107 TRP A C 1
ATOM 814 O O . TRP A 1 107 ? -3.463 2.321 -4.691 1.00 96.56 107 TRP A O 1
ATOM 824 N N . LYS A 1 108 ? -3.548 3.225 -6.755 1.00 95.88 108 LYS A N 1
ATOM 825 C CA . LYS A 1 108 ? -2.255 2.723 -7.218 1.00 95.88 108 LYS A CA 1
ATOM 826 C C . LYS A 1 108 ? -1.465 3.835 -7.902 1.00 95.88 108 LYS A C 1
ATOM 828 O O . LYS A 1 108 ? -1.968 4.450 -8.838 1.00 95.88 108 LYS A O 1
ATOM 833 N N . ILE A 1 109 ? -0.212 4.027 -7.491 1.00 97.25 109 ILE A N 1
ATOM 834 C CA . ILE A 1 109 ? 0.791 4.779 -8.259 1.00 97.25 109 ILE A CA 1
ATOM 835 C C . ILE A 1 109 ? 1.720 3.742 -8.901 1.00 97.25 109 ILE A C 1
ATOM 837 O O . ILE A 1 109 ? 2.592 3.211 -8.212 1.00 97.25 109 ILE A O 1
ATOM 841 N N . PRO A 1 110 ? 1.509 3.370 -10.175 1.00 96.88 110 PRO A N 1
ATOM 842 C CA . PRO A 1 110 ? 2.327 2.357 -10.842 1.00 96.88 110 PRO A CA 1
ATOM 843 C C . PRO A 1 110 ? 3.744 2.868 -11.116 1.00 96.88 110 PRO A C 1
ATOM 845 O O . PRO A 1 110 ? 3.922 4.061 -11.354 1.00 96.88 110 PRO A O 1
ATOM 848 N N . ALA A 1 111 ? 4.732 1.976 -11.151 1.00 95.88 111 ALA A N 1
ATOM 849 C CA . ALA A 1 111 ? 6.023 2.266 -11.765 1.00 95.88 111 ALA A CA 1
ATOM 850 C C . ALA A 1 111 ? 5.868 2.312 -13.291 1.00 95.88 111 ALA A C 1
ATOM 852 O O . ALA A 1 111 ? 5.483 1.320 -13.902 1.00 95.88 111 ALA A O 1
ATOM 853 N N . ASN A 1 112 ? 6.064 3.486 -13.897 1.00 95.50 112 ASN A N 1
ATOM 854 C CA . ASN A 1 112 ? 6.070 3.673 -15.349 1.00 95.50 112 ASN A CA 1
ATOM 855 C C . ASN A 1 112 ? 6.654 5.042 -15.733 1.00 95.50 112 ASN A C 1
ATOM 857 O O . ASN A 1 112 ? 6.952 5.889 -14.888 1.00 95.50 112 ASN A O 1
ATOM 861 N N . ASP A 1 113 ? 6.728 5.302 -17.037 1.00 94.62 113 ASP A N 1
ATOM 862 C CA . ASP A 1 113 ? 7.252 6.555 -17.576 1.00 94.62 113 ASP A CA 1
ATOM 863 C C . ASP A 1 113 ? 6.480 7.817 -17.184 1.00 94.62 113 ASP A C 1
ATOM 865 O O . ASP A 1 113 ? 7.049 8.906 -17.263 1.00 94.62 113 ASP A O 1
ATOM 869 N N . ARG A 1 114 ? 5.210 7.722 -16.781 1.00 95.44 114 ARG A N 1
ATOM 870 C CA . ARG A 1 114 ? 4.429 8.896 -16.364 1.00 95.44 114 ARG A CA 1
ATOM 871 C C . ARG A 1 114 ? 4.716 9.273 -14.919 1.00 95.44 114 ARG A C 1
ATOM 873 O O . ARG A 1 114 ? 4.890 10.448 -14.627 1.00 95.44 114 ARG A O 1
ATOM 880 N N . THR A 1 115 ? 4.761 8.291 -14.023 1.00 96.12 115 THR A N 1
ATOM 881 C CA . THR A 1 115 ? 5.016 8.526 -12.594 1.00 96.12 115 THR A CA 1
ATOM 882 C C . THR A 1 115 ? 6.503 8.677 -12.292 1.00 96.12 115 THR A C 1
ATOM 884 O O . THR A 1 115 ? 6.856 9.203 -11.241 1.00 96.12 115 THR A O 1
ATOM 887 N N . LYS A 1 116 ? 7.369 8.184 -13.190 1.00 96.56 116 LYS A N 1
ATOM 888 C CA . LYS A 1 116 ? 8.820 8.049 -12.999 1.00 96.56 116 LYS A CA 1
ATOM 889 C C . LYS A 1 116 ? 9.205 7.200 -11.788 1.00 96.56 116 LYS A C 1
ATOM 891 O O . LYS A 1 116 ? 10.383 7.124 -11.460 1.00 96.56 116 LYS A O 1
ATOM 896 N N . LEU A 1 117 ? 8.244 6.542 -11.141 1.00 97.25 117 LEU A N 1
ATOM 897 C CA . LEU A 1 117 ? 8.502 5.580 -10.081 1.00 97.25 117 LEU A CA 1
ATOM 898 C C . LEU A 1 117 ? 9.147 4.334 -10.696 1.00 97.25 117 LEU A C 1
ATOM 900 O O . LEU A 1 117 ? 8.719 3.896 -11.762 1.00 97.25 117 LEU A O 1
ATOM 904 N N . LYS A 1 118 ? 10.155 3.771 -10.028 1.00 96.56 118 LYS A N 1
ATOM 905 C CA . LYS A 1 118 ? 10.903 2.606 -10.514 1.00 96.56 118 LYS A CA 1
ATOM 906 C C . LYS A 1 118 ? 10.976 1.489 -9.484 1.00 96.56 118 LYS A C 1
ATOM 908 O O . LYS A 1 118 ? 10.652 0.348 -9.788 1.00 96.56 118 LYS A O 1
ATOM 913 N N . LYS A 1 119 ? 11.408 1.796 -8.259 1.00 95.88 119 LYS A N 1
ATOM 914 C CA . LYS A 1 119 ? 11.544 0.804 -7.182 1.00 95.88 119 LYS A CA 1
ATOM 915 C C . LYS A 1 119 ? 11.385 1.474 -5.808 1.00 95.88 119 LYS A C 1
ATOM 917 O O . LYS A 1 119 ? 12.387 1.871 -5.206 1.00 95.88 119 LYS A O 1
ATOM 922 N N . PRO A 1 120 ? 10.146 1.624 -5.301 1.00 96.88 120 PRO A N 1
ATOM 923 C CA . PRO A 1 120 ? 9.877 2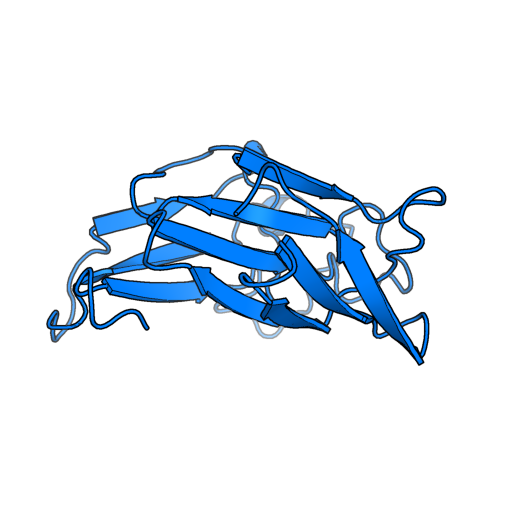.331 -4.050 1.00 96.88 120 PRO A CA 1
ATOM 924 C C . PRO A 1 120 ? 10.491 1.624 -2.836 1.00 96.88 120 PRO A C 1
ATOM 926 O O . PRO A 1 120 ? 10.445 0.400 -2.713 1.00 96.88 120 PRO A O 1
ATOM 929 N N . PHE A 1 121 ? 11.023 2.402 -1.898 1.00 95.81 121 PHE A N 1
ATOM 930 C CA . PHE A 1 121 ? 11.554 1.908 -0.631 1.00 95.81 121 PHE A CA 1
ATOM 931 C C . PHE A 1 121 ? 10.741 2.421 0.550 1.00 95.81 121 PHE A C 1
ATOM 933 O O . PHE A 1 121 ? 9.940 1.682 1.119 1.00 95.81 121 PHE A O 1
ATOM 940 N N . GLY A 1 122 ? 10.944 3.686 0.905 1.00 96.12 122 GLY A N 1
ATOM 941 C CA . GLY A 1 122 ? 10.271 4.350 2.007 1.00 96.12 122 GLY A CA 1
ATOM 942 C C . GLY A 1 122 ? 9.099 5.175 1.505 1.00 96.12 122 GLY A C 1
ATOM 943 O O . GLY A 1 122 ? 9.119 5.688 0.387 1.00 96.12 122 GLY A O 1
ATOM 944 N N . VAL A 1 123 ? 8.086 5.327 2.350 1.00 97.38 123 VAL A N 1
ATOM 945 C CA . VAL A 1 123 ? 6.930 6.181 2.077 1.00 97.38 123 VAL A CA 1
ATOM 946 C C . VAL A 1 123 ? 6.567 6.973 3.325 1.00 97.38 123 VAL A C 1
ATOM 948 O O . VAL A 1 123 ? 6.544 6.417 4.422 1.00 97.38 123 VAL A O 1
ATOM 951 N N . VAL A 1 124 ? 6.275 8.261 3.160 1.00 97.88 124 VAL A N 1
ATOM 952 C CA . VAL A 1 124 ? 5.695 9.126 4.196 1.00 97.88 124 VAL A CA 1
ATOM 953 C C . VAL A 1 124 ? 4.534 9.932 3.619 1.00 97.88 124 VAL A C 1
ATOM 955 O O . VAL A 1 124 ? 4.466 10.185 2.414 1.00 97.88 124 VAL A O 1
ATOM 958 N N . LEU A 1 125 ? 3.592 10.305 4.483 1.00 97.50 125 LEU A N 1
ATOM 959 C CA . LEU A 1 125 ? 2.372 11.016 4.109 1.00 97.50 125 LEU A CA 1
ATOM 960 C C . LEU A 1 125 ? 2.454 12.472 4.572 1.00 97.50 125 LEU A C 1
ATOM 962 O O . LEU A 1 125 ? 2.845 12.735 5.708 1.00 97.50 125 LEU A O 1
ATOM 966 N N . ASN A 1 126 ? 2.013 13.405 3.730 1.00 97.56 126 ASN A N 1
ATOM 967 C CA . ASN A 1 126 ? 1.804 14.806 4.089 1.00 97.56 126 ASN A CA 1
ATOM 968 C C . ASN A 1 126 ? 0.329 15.184 3.847 1.00 97.56 126 ASN A C 1
ATOM 970 O O . ASN A 1 126 ? -0.009 15.751 2.803 1.00 97.56 126 ASN A O 1
ATOM 974 N N . PRO A 1 127 ? -0.572 14.890 4.808 1.00 95.88 127 PRO A N 1
ATOM 975 C CA . PRO A 1 127 ? -2.004 15.132 4.637 1.00 95.88 127 PRO A CA 1
ATOM 976 C C . PRO A 1 127 ? -2.364 16.608 4.445 1.00 95.88 127 PRO A C 1
ATOM 978 O O . PRO A 1 127 ? -3.338 16.912 3.763 1.00 95.88 127 PRO A O 1
ATOM 981 N N . LYS A 1 128 ? -1.577 17.537 5.009 1.00 96.44 128 LYS A N 1
ATOM 982 C CA . LYS A 1 128 ? -1.839 18.983 4.920 1.00 96.44 128 LYS A CA 1
ATOM 983 C C . LYS A 1 128 ? -1.818 19.476 3.472 1.00 96.44 128 LYS A C 1
ATOM 985 O O . LYS A 1 128 ? -2.685 20.254 3.088 1.00 96.44 128 LYS A O 1
ATOM 990 N N . ASN A 1 129 ? -0.855 18.999 2.685 1.00 97.62 129 ASN A N 1
ATOM 991 C CA . ASN A 1 129 ? -0.730 19.345 1.266 1.00 97.62 129 ASN A CA 1
ATOM 992 C C . ASN A 1 129 ? -1.312 18.268 0.340 1.00 9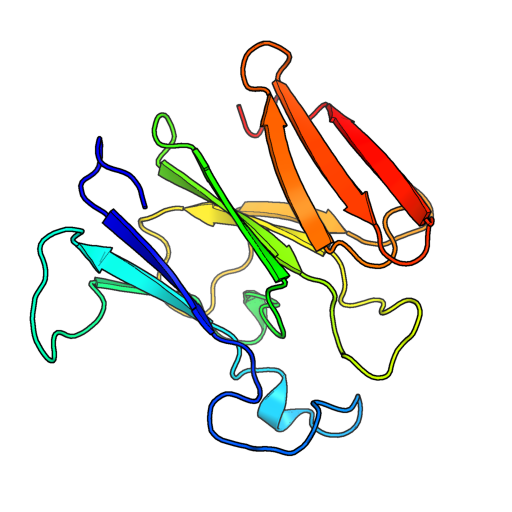7.62 129 ASN A C 1
ATOM 994 O O . ASN A 1 129 ? -1.279 18.425 -0.877 1.00 97.62 129 ASN A O 1
ATOM 998 N N . LYS A 1 130 ? -1.860 17.189 0.911 1.00 96.88 130 LYS A N 1
ATOM 999 C CA . LYS A 1 130 ? -2.382 16.023 0.192 1.00 96.88 130 LYS A CA 1
ATOM 1000 C C . LYS A 1 130 ? -1.327 15.343 -0.686 1.00 96.88 130 LYS A C 1
ATOM 1002 O O . LYS A 1 130 ? -1.568 15.035 -1.853 1.00 96.88 130 LYS A O 1
ATOM 1007 N N . GLU A 1 131 ? -0.149 15.115 -0.112 1.00 97.81 131 GLU A N 1
ATOM 1008 C CA . GLU A 1 131 ? 0.997 14.542 -0.816 1.00 97.81 131 GLU A CA 1
ATOM 1009 C C . GLU A 1 131 ? 1.429 13.199 -0.226 1.00 97.81 131 GLU A C 1
ATOM 1011 O O . GLU A 1 131 ? 1.339 12.956 0.983 1.00 97.81 131 GLU A O 1
ATOM 1016 N N . VAL A 1 132 ? 1.977 12.350 -1.091 1.00 97.88 132 VAL A N 1
ATOM 1017 C CA . VAL A 1 132 ? 2.759 11.176 -0.706 1.00 97.88 132 VAL A CA 1
ATOM 1018 C C . VAL A 1 132 ? 4.188 11.362 -1.190 1.00 97.88 132 VAL A C 1
ATOM 1020 O O . VAL A 1 132 ? 4.424 11.716 -2.344 1.00 97.88 132 VAL A O 1
ATOM 1023 N N . ILE A 1 133 ? 5.139 11.107 -0.298 1.00 98.12 133 ILE A N 1
ATOM 1024 C CA . ILE A 1 133 ? 6.568 11.263 -0.550 1.00 98.12 133 ILE A CA 1
ATOM 1025 C C . ILE A 1 133 ? 7.201 9.874 -0.501 1.00 98.12 133 ILE A C 1
ATOM 1027 O O . ILE A 1 133 ? 7.047 9.155 0.488 1.00 98.12 133 ILE A O 1
ATOM 1031 N N . ILE A 1 134 ? 7.891 9.489 -1.572 1.00 98.19 134 ILE A N 1
ATOM 1032 C CA . ILE A 1 134 ? 8.406 8.132 -1.782 1.00 98.19 134 ILE A CA 1
ATOM 1033 C C . ILE A 1 134 ? 9.903 8.203 -2.067 1.00 98.19 134 ILE A C 1
ATOM 1035 O O . ILE A 1 134 ? 10.310 8.882 -3.006 1.00 98.19 134 ILE A O 1
ATOM 1039 N N . SER A 1 135 ? 10.726 7.483 -1.304 1.00 98.00 135 SER A N 1
ATOM 1040 C CA . SER A 1 135 ? 12.122 7.256 -1.693 1.00 98.00 135 SER A CA 1
ATOM 1041 C C . SER A 1 135 ? 12.211 6.105 -2.693 1.00 98.00 135 SER A C 1
ATOM 1043 O O . SER A 1 135 ? 11.535 5.086 -2.541 1.00 98.00 135 SER A O 1
ATOM 1045 N N . ASP A 1 136 ? 13.042 6.259 -3.721 1.00 96.88 136 ASP A N 1
ATOM 1046 C CA . ASP A 1 136 ? 13.166 5.297 -4.816 1.00 96.88 136 ASP A CA 1
ATOM 1047 C C . ASP A 1 136 ? 14.616 4.813 -4.969 1.00 96.88 136 ASP A C 1
ATOM 1049 O O . ASP A 1 136 ? 15.553 5.605 -5.100 1.00 96.88 136 ASP A O 1
ATOM 1053 N N . MET A 1 137 ? 14.797 3.488 -4.957 1.00 94.12 137 MET A N 1
ATOM 1054 C CA . MET A 1 137 ? 16.114 2.842 -4.970 1.00 94.12 137 MET A CA 1
ATOM 1055 C C . MET A 1 137 ? 16.859 3.001 -6.302 1.00 94.12 137 MET A C 1
ATOM 1057 O O . MET A 1 137 ? 18.076 2.826 -6.334 1.00 94.12 137 MET A O 1
ATOM 1061 N N . ARG A 1 138 ? 16.151 3.263 -7.409 1.00 94.88 138 ARG A N 1
ATOM 1062 C CA . ARG A 1 138 ? 16.728 3.335 -8.763 1.00 94.88 138 ARG A CA 1
ATOM 1063 C C . ARG A 1 138 ? 16.845 4.750 -9.284 1.00 94.88 138 ARG A C 1
ATOM 1065 O O . ARG A 1 138 ? 17.811 5.040 -9.976 1.00 94.88 138 ARG A O 1
ATOM 1072 N N . ASN A 1 139 ? 15.934 5.636 -8.897 1.00 93.88 139 ASN A N 1
ATOM 1073 C CA . ASN A 1 139 ? 16.109 7.064 -9.156 1.00 93.88 139 ASN A CA 1
ATOM 1074 C C . ASN A 1 139 ? 17.172 7.707 -8.257 1.00 93.88 139 ASN A C 1
ATOM 1076 O O . ASN A 1 139 ? 17.567 8.834 -8.531 1.00 93.88 139 ASN A O 1
ATOM 1080 N N . GLN A 1 140 ? 17.605 7.027 -7.184 1.00 92.50 140 GLN A N 1
ATOM 1081 C CA . GLN A 1 140 ? 18.527 7.580 -6.181 1.00 92.50 140 GLN A CA 1
ATOM 1082 C C . GLN A 1 140 ? 18.008 8.906 -5.604 1.00 92.50 140 GLN A C 1
ATOM 1084 O O . GLN A 1 140 ? 18.753 9.863 -5.401 1.00 92.50 140 GLN A O 1
ATOM 1089 N N . GLY A 1 141 ? 16.698 8.974 -5.367 1.00 94.88 141 GLY A N 1
ATOM 1090 C CA . GLY A 1 141 ? 16.028 10.219 -5.027 1.00 94.88 141 GLY A CA 1
ATOM 1091 C C . GLY A 1 141 ? 14.670 10.008 -4.381 1.00 94.88 141 GLY A C 1
ATOM 1092 O O . GLY A 1 141 ? 14.268 8.888 -4.054 1.00 94.88 141 GLY A O 1
ATOM 1093 N N . VAL A 1 142 ? 13.969 11.121 -4.195 1.00 97.06 142 VAL A N 1
ATOM 1094 C CA . VAL A 1 142 ? 12.628 11.166 -3.619 1.00 97.06 142 VAL A CA 1
ATOM 1095 C C . VAL A 1 142 ? 11.658 11.724 -4.652 1.00 97.06 142 VAL A C 1
ATOM 1097 O O . VAL A 1 142 ? 11.940 12.734 -5.293 1.00 97.06 142 VAL A O 1
ATOM 1100 N N . LEU A 1 143 ? 10.514 11.066 -4.799 1.00 97.94 143 LEU A N 1
ATOM 1101 C CA . LEU A 1 143 ? 9.394 11.511 -5.618 1.00 97.94 143 LEU A CA 1
ATOM 1102 C C . LEU A 1 143 ? 8.283 12.032 -4.708 1.00 97.94 143 LEU A C 1
ATOM 1104 O O . LEU A 1 143 ? 7.991 11.432 -3.671 1.00 97.94 143 LEU A O 1
ATOM 1108 N N . VAL A 1 144 ? 7.649 13.131 -5.110 1.00 97.88 144 VAL A N 1
ATOM 1109 C CA . VAL A 1 144 ? 6.495 13.709 -4.415 1.00 97.88 144 VAL A CA 1
ATOM 1110 C C . VAL A 1 144 ? 5.303 13.659 -5.356 1.00 97.88 144 VAL A C 1
ATOM 1112 O O . VAL A 1 144 ? 5.360 14.183 -6.467 1.00 97.88 144 VAL A O 1
ATOM 1115 N N . PHE A 1 145 ? 4.224 13.030 -4.906 1.00 97.38 145 PHE A N 1
ATOM 1116 C CA . PHE A 1 145 ? 2.978 12.925 -5.651 1.00 97.38 145 PHE A CA 1
ATOM 1117 C C . PHE A 1 145 ? 1.880 13.680 -4.916 1.00 97.38 145 PHE A C 1
ATOM 1119 O O . PHE A 1 145 ? 1.604 13.383 -3.755 1.00 97.38 145 PHE A O 1
ATOM 1126 N N . SER A 1 146 ? 1.221 14.614 -5.601 1.00 96.50 146 SER A N 1
ATOM 1127 C CA . SER A 1 146 ? -0.048 15.170 -5.130 1.00 96.50 146 SER A CA 1
ATOM 1128 C C . SER A 1 146 ? -1.164 14.173 -5.442 1.00 96.50 146 SER A C 1
ATOM 1130 O O . SER A 1 146 ? -1.339 13.786 -6.596 1.00 96.50 146 SER A O 1
ATOM 1132 N N . VAL A 1 147 ? -1.877 13.723 -4.409 1.00 94.38 147 VAL A N 1
ATOM 1133 C CA . VAL A 1 147 ? -2.947 12.714 -4.502 1.00 94.38 147 VAL A CA 1
ATOM 1134 C C . VAL A 1 147 ? -4.154 13.141 -3.658 1.00 94.38 147 VAL A C 1
ATOM 1136 O O . VAL A 1 147 ? -4.451 12.538 -2.620 1.00 94.38 147 VAL A O 1
ATOM 1139 N N . PRO A 1 148 ? -4.855 14.217 -4.055 1.00 93.25 148 PRO A N 1
ATOM 1140 C CA . PRO A 1 148 ? -5.955 14.770 -3.276 1.00 93.25 148 PRO A CA 1
ATOM 1141 C C . PRO A 1 148 ? -7.123 13.806 -3.061 1.00 93.25 148 PRO A C 1
ATOM 1143 O O . PRO A 1 148 ? -7.888 14.007 -2.125 1.00 93.25 148 PRO A O 1
ATOM 1146 N N . GLU A 1 149 ? -7.254 12.763 -3.876 1.00 88.50 149 GLU A N 1
ATOM 1147 C CA . GLU A 1 149 ? -8.286 11.734 -3.760 1.00 88.50 149 GLU A CA 1
ATOM 1148 C C . GLU A 1 149 ? -8.018 10.756 -2.605 1.00 88.50 149 GLU A C 1
ATOM 1150 O O . GLU A 1 149 ? -8.955 10.171 -2.059 1.00 88.50 149 GLU A O 1
ATOM 1155 N N . VAL A 1 150 ? -6.751 10.589 -2.205 1.00 87.62 150 VAL A N 1
ATOM 1156 C CA . VAL A 1 150 ? -6.359 9.720 -1.083 1.00 87.62 150 VAL A CA 1
ATOM 1157 C C . VAL A 1 150 ? -6.638 10.407 0.260 1.00 87.62 150 VAL A C 1
ATOM 1159 O O . VAL A 1 150 ? -7.081 9.746 1.201 1.00 87.62 150 VAL A O 1
ATOM 1162 N N . PHE A 1 151 ? -6.456 11.731 0.352 1.00 87.88 151 PHE A N 1
ATOM 1163 C CA . PHE A 1 151 ? -6.527 12.519 1.598 1.00 87.88 151 PHE A CA 1
ATOM 1164 C C . PHE A 1 151 ? -7.843 13.249 1.838 1.00 87.88 151 PHE A C 1
ATOM 1166 O O . PHE A 1 151 ? -8.582 13.549 0.878 1.00 87.88 151 PHE A O 1
#

Radius of gyration: 15.04 Å; chains: 1; bounding box: 30×39×40 Å

pLDDT: mean 90.79, std 11.4, range [54.47, 98.19]